Protein AF-A0A8H3XF84-F1 (afdb_monomer_lite)

Organism: Gigaspora margarita (NCBI:txid4874)

Secondary structure (DSSP, 8-state):
----PPP---HHHHHHHT--SSPPPHHHHHHHHHHHHHHHHHHHHHHHHHHHHHHHHHHHHHHHHHHHHHHHH--

Structure (mmCIF, N/CA/C/O backbone):
data_AF-A0A8H3XF84-F1
#
_entry.id   AF-A0A8H3XF84-F1
#
loop_
_atom_site.group_PDB
_atom_site.id
_atom_site.type_symbol
_atom_site.label_atom_id
_atom_site.label_alt_id
_atom_site.label_comp_id
_atom_site.label_asym_id
_atom_site.label_entity_id
_atom_site.label_seq_id
_atom_site.pdbx_PDB_ins_code
_atom_site.Cartn_x
_atom_site.Cartn_y
_atom_site.Cartn_z
_atom_site.occupancy
_atom_site.B_iso_or_equiv
_atom_site.auth_seq_id
_atom_site.auth_comp_id
_atom_site.auth_asym_id
_atom_site.auth_atom_id
_atom_site.pdbx_PDB_model_num
ATOM 1 N N . MET A 1 1 ? 36.454 -2.580 -23.379 1.00 42.44 1 MET A N 1
ATOM 2 C CA . MET A 1 1 ? 35.036 -2.217 -23.156 1.00 42.44 1 MET A CA 1
ATOM 3 C C . MET A 1 1 ? 34.326 -2.143 -24.503 1.00 42.44 1 MET A C 1
ATOM 5 O O . MET A 1 1 ? 34.616 -1.239 -25.277 1.00 42.44 1 MET A O 1
ATOM 9 N N . GLY A 1 2 ? 33.478 -3.120 -24.836 1.00 44.00 2 GLY A N 1
ATOM 10 C CA . GLY A 1 2 ? 32.736 -3.129 -26.102 1.00 44.00 2 GLY A CA 1
ATOM 11 C C . GLY A 1 2 ? 31.528 -2.195 -26.033 1.00 44.00 2 GLY A C 1
ATOM 12 O O . GLY A 1 2 ? 30.681 -2.360 -25.161 1.00 44.00 2 GLY A O 1
ATOM 13 N N . ARG A 1 3 ? 31.445 -1.204 -26.929 1.00 47.53 3 ARG A N 1
ATOM 14 C CA . ARG A 1 3 ? 30.235 -0.385 -27.090 1.00 47.53 3 ARG A CA 1
ATOM 15 C C . ARG A 1 3 ? 29.164 -1.258 -27.748 1.00 47.53 3 ARG A C 1
ATOM 17 O O . ARG A 1 3 ? 29.362 -1.694 -28.880 1.00 47.53 3 ARG A O 1
ATOM 24 N N . LEU A 1 4 ? 28.051 -1.512 -27.059 1.00 50.50 4 LEU A N 1
ATOM 25 C CA . LEU A 1 4 ? 26.858 -2.110 -27.665 1.00 50.50 4 LEU A CA 1
ATOM 26 C C . LEU A 1 4 ? 26.409 -1.212 -28.829 1.00 50.50 4 LEU A C 1
ATOM 28 O O . LEU A 1 4 ? 25.952 -0.088 -28.617 1.00 50.50 4 LEU A O 1
ATOM 32 N N . LYS A 1 5 ? 26.595 -1.679 -30.070 1.00 59.25 5 LYS A N 1
ATOM 33 C CA . LYS A 1 5 ? 26.027 -1.028 -31.256 1.00 59.25 5 LYS A CA 1
ATOM 34 C C . LYS A 1 5 ? 24.506 -1.095 -31.129 1.00 59.25 5 LYS A C 1
ATOM 36 O O . LYS A 1 5 ? 23.968 -2.182 -30.926 1.00 59.25 5 LYS A O 1
ATOM 41 N N . LYS A 1 6 ? 23.823 0.049 -31.248 1.00 63.75 6 LYS A N 1
ATOM 42 C CA . LYS A 1 6 ? 22.357 0.071 -31.333 1.00 63.75 6 LYS A CA 1
ATOM 43 C C . LYS A 1 6 ? 21.931 -0.856 -32.485 1.00 63.75 6 LYS A C 1
ATOM 45 O O . LYS A 1 6 ? 22.505 -0.724 -33.570 1.00 63.75 6 LYS A O 1
ATOM 50 N N . PRO A 1 7 ? 20.991 -1.795 -32.275 1.00 62.94 7 PRO A N 1
ATOM 51 C CA . PRO A 1 7 ? 20.480 -2.610 -33.365 1.00 62.94 7 PRO A CA 1
ATOM 52 C C . PRO A 1 7 ? 19.843 -1.682 -34.402 1.00 62.94 7 PRO A C 1
ATOM 54 O O . PRO A 1 7 ? 19.040 -0.815 -34.060 1.00 62.94 7 PRO A O 1
ATOM 57 N N . TYR A 1 8 ? 20.250 -1.820 -35.663 1.00 66.12 8 TYR A N 1
ATOM 58 C CA . TYR A 1 8 ? 19.654 -1.061 -36.755 1.00 66.12 8 TYR A CA 1
ATOM 59 C C . TYR A 1 8 ? 18.276 -1.658 -37.053 1.00 66.12 8 TYR A C 1
ATOM 61 O O . TYR A 1 8 ? 18.167 -2.694 -37.705 1.00 66.12 8 TYR A O 1
ATOM 69 N N . ILE A 1 9 ? 17.227 -1.037 -36.516 1.00 71.50 9 ILE A N 1
ATOM 70 C CA . ILE A 1 9 ? 15.834 -1.379 -36.810 1.00 71.50 9 ILE A CA 1
ATOM 71 C C . ILE A 1 9 ? 15.422 -0.556 -38.034 1.00 71.50 9 ILE A C 1
ATOM 73 O O . ILE A 1 9 ? 15.588 0.663 -38.050 1.00 71.50 9 ILE A O 1
ATOM 77 N N . SER A 1 10 ? 14.927 -1.217 -39.083 1.00 78.12 10 SER A N 1
ATOM 78 C CA . SER A 1 10 ? 14.481 -0.515 -40.293 1.00 78.12 10 SER A CA 1
ATOM 79 C C . SER A 1 10 ? 13.283 0.396 -39.995 1.00 78.12 10 SER A C 1
ATOM 81 O O . SER A 1 10 ? 12.413 0.027 -39.208 1.00 78.12 10 SER A O 1
ATOM 83 N N . LYS A 1 11 ? 13.202 1.554 -40.664 1.00 78.06 11 LYS A N 1
ATOM 84 C CA . LYS A 1 11 ? 12.066 2.488 -40.533 1.00 78.06 11 LYS A CA 1
ATOM 85 C C . LYS A 1 11 ? 10.714 1.822 -40.815 1.00 78.06 11 LYS A C 1
ATOM 87 O O . LYS A 1 11 ? 9.781 2.013 -40.052 1.00 78.06 11 LYS A O 1
ATOM 92 N N . ALA A 1 12 ? 10.649 0.960 -41.832 1.00 81.19 12 ALA A N 1
ATOM 93 C CA . ALA A 1 12 ? 9.440 0.203 -42.160 1.00 81.19 12 ALA A CA 1
ATOM 94 C C . ALA A 1 12 ? 8.981 -0.701 -41.002 1.00 81.19 12 ALA A C 1
ATOM 96 O O . ALA A 1 12 ? 7.790 -0.837 -40.747 1.00 81.19 12 ALA A O 1
ATOM 97 N N . LEU A 1 13 ? 9.926 -1.296 -40.266 1.00 80.69 13 LEU A N 1
ATOM 98 C CA . LEU A 1 13 ? 9.607 -2.118 -39.101 1.00 80.69 13 LEU A CA 1
ATOM 99 C C . LEU A 1 13 ? 9.124 -1.270 -37.915 1.00 80.69 13 LEU A C 1
ATOM 101 O O . LEU A 1 13 ? 8.243 -1.710 -37.186 1.00 80.69 13 LEU A O 1
ATOM 105 N N . ILE A 1 14 ? 9.666 -0.062 -37.737 1.00 81.94 14 ILE A N 1
ATOM 106 C CA . ILE A 1 14 ? 9.199 0.899 -36.723 1.00 81.94 14 ILE A CA 1
ATOM 107 C C . ILE A 1 14 ? 7.756 1.322 -37.021 1.00 81.94 14 ILE A C 1
ATOM 109 O O . ILE A 1 14 ? 6.923 1.268 -36.122 1.00 81.94 14 ILE A O 1
ATOM 113 N N . GLU A 1 15 ? 7.451 1.659 -38.277 1.00 81.50 15 GLU A N 1
ATOM 114 C CA . GLU A 1 15 ? 6.109 2.064 -38.718 1.00 81.50 15 GLU A CA 1
ATOM 115 C C . GLU A 1 15 ? 5.078 0.936 -38.567 1.00 81.50 15 GLU A C 1
ATOM 117 O O . GLU A 1 15 ? 4.006 1.155 -38.007 1.00 81.50 15 GLU A O 1
ATOM 122 N N . VAL A 1 16 ? 5.410 -0.287 -39.003 1.00 88.69 16 VAL A N 1
ATOM 123 C CA . VAL A 1 16 ? 4.516 -1.456 -38.880 1.00 88.69 16 VAL A CA 1
ATOM 124 C C . VAL A 1 16 ? 4.243 -1.808 -37.418 1.00 88.69 16 VAL A C 1
ATOM 126 O O . VAL A 1 16 ? 3.118 -2.158 -37.069 1.00 88.69 16 VAL A O 1
ATOM 129 N N . LEU A 1 17 ? 5.260 -1.729 -36.560 1.00 84.38 17 LEU A N 1
ATOM 130 C CA . LEU A 1 17 ? 5.142 -2.080 -35.144 1.00 84.38 17 LEU A CA 1
ATOM 131 C C . LEU A 1 17 ? 4.715 -0.902 -34.258 1.00 84.38 17 LEU A C 1
ATOM 133 O O . LEU A 1 17 ? 4.604 -1.085 -33.046 1.00 84.38 17 LEU A O 1
ATOM 137 N N . GLN A 1 18 ? 4.498 0.285 -34.838 1.00 84.56 18 GLN A N 1
ATOM 138 C CA . GLN A 1 18 ? 4.185 1.528 -34.121 1.00 84.56 18 GLN A CA 1
ATOM 139 C C . GLN A 1 18 ? 5.140 1.779 -32.945 1.00 84.56 18 GLN A C 1
ATOM 141 O O . GLN A 1 18 ? 4.736 2.205 -31.860 1.00 84.56 18 GLN A O 1
ATOM 146 N N . LEU A 1 19 ? 6.420 1.458 -33.141 1.00 80.69 19 LEU A N 1
ATOM 147 C CA . LEU A 1 19 ? 7.425 1.679 -32.112 1.00 80.69 19 LEU A CA 1
ATOM 148 C C . LEU A 1 19 ? 7.686 3.183 -31.982 1.00 80.69 19 LEU A C 1
ATOM 150 O O . LEU A 1 19 ? 7.646 3.895 -32.984 1.00 80.69 19 LEU A O 1
ATOM 154 N N . PRO A 1 20 ? 7.977 3.681 -30.769 1.00 74.12 20 PRO A N 1
ATOM 155 C CA . PRO A 1 20 ? 8.369 5.071 -30.601 1.00 74.12 20 PRO A CA 1
ATOM 156 C C . PRO A 1 20 ? 9.619 5.375 -31.437 1.00 74.12 20 PRO A C 1
ATOM 158 O O . PRO A 1 20 ? 10.556 4.571 -31.468 1.00 74.12 20 PRO A O 1
ATOM 161 N N . ASP A 1 21 ? 9.633 6.553 -32.069 1.00 70.31 21 ASP A N 1
ATOM 162 C CA . ASP A 1 21 ? 10.735 7.023 -32.924 1.00 70.31 21 ASP A CA 1
ATOM 163 C C . ASP A 1 21 ? 12.087 7.006 -32.197 1.00 70.31 21 ASP A C 1
ATOM 165 O O . ASP A 1 21 ? 13.140 6.772 -32.797 1.00 70.31 21 ASP A O 1
ATOM 169 N N . GLU A 1 22 ? 12.053 7.194 -30.877 1.00 75.62 22 GLU A N 1
ATOM 170 C CA . GLU A 1 22 ? 13.206 7.078 -30.000 1.00 75.62 22 GLU A CA 1
ATOM 171 C C . GLU A 1 22 ? 12.969 6.013 -28.930 1.00 75.62 22 GLU A C 1
ATOM 173 O O . GLU A 1 22 ? 12.029 6.078 -28.135 1.00 75.62 22 GLU A O 1
ATOM 178 N N . GLN A 1 23 ? 13.873 5.032 -28.866 1.00 79.00 23 GLN A N 1
ATOM 179 C CA . GLN A 1 23 ? 13.925 4.143 -27.712 1.00 79.00 23 GLN A CA 1
ATOM 180 C C . GLN A 1 23 ? 14.379 4.932 -26.479 1.00 79.00 23 GLN A C 1
ATOM 182 O O . GLN A 1 23 ? 15.376 5.661 -26.562 1.00 79.00 23 GLN A O 1
ATOM 187 N N . PRO A 1 24 ? 13.711 4.753 -25.326 1.00 80.81 24 PRO A N 1
ATOM 188 C CA . PRO A 1 24 ? 14.121 5.410 -24.101 1.00 80.81 24 PRO A CA 1
ATOM 189 C C . PRO A 1 24 ? 15.553 5.010 -23.748 1.00 80.81 24 PRO A C 1
ATOM 191 O O . PRO A 1 24 ? 15.967 3.854 -23.864 1.00 80.81 24 PRO A O 1
ATOM 194 N N . THR A 1 25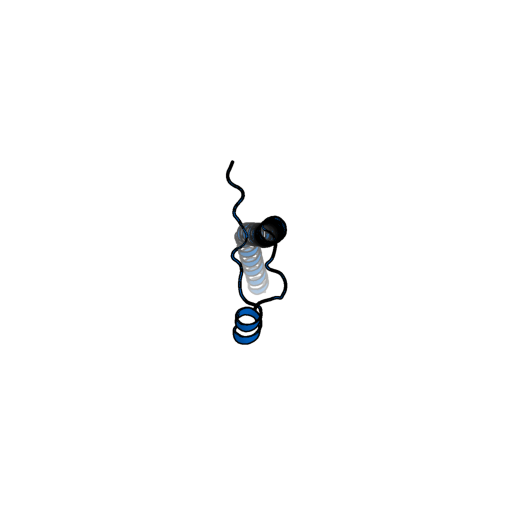 ? 16.329 5.991 -23.311 1.00 86.94 25 THR A N 1
ATOM 195 C CA . THR A 1 25 ? 17.691 5.763 -22.837 1.00 86.94 25 THR A CA 1
ATOM 196 C C . THR A 1 25 ? 17.675 4.989 -21.521 1.00 86.94 25 THR A C 1
ATOM 198 O O . THR A 1 25 ? 16.724 5.068 -20.741 1.00 86.94 25 THR A O 1
ATOM 201 N N . LEU A 1 26 ? 18.773 4.291 -21.219 1.00 88.00 26 LEU A N 1
ATOM 202 C CA . LEU A 1 26 ? 18.922 3.575 -19.949 1.00 88.00 26 LEU A CA 1
ATOM 203 C C . LEU A 1 26 ? 18.714 4.496 -18.732 1.00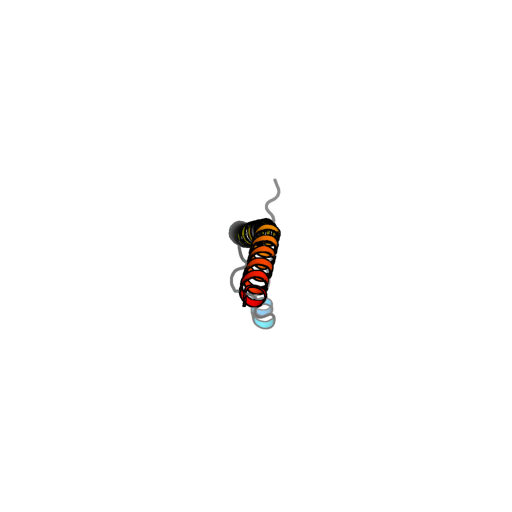 88.00 26 LEU A C 1
ATOM 205 O O . LEU A 1 26 ? 18.098 4.085 -17.755 1.00 88.00 26 LEU A O 1
ATOM 209 N N . GLY A 1 27 ? 19.159 5.756 -18.809 1.00 91.44 27 GLY A N 1
ATOM 210 C CA . GLY A 1 27 ? 18.952 6.742 -17.743 1.00 91.44 27 GLY A CA 1
ATOM 211 C C . GLY A 1 27 ? 17.479 7.099 -17.531 1.00 91.44 27 GLY A C 1
ATOM 212 O O . GLY A 1 27 ? 17.027 7.178 -16.393 1.00 91.44 27 GLY A O 1
ATOM 213 N N . GLN A 1 28 ? 16.706 7.247 -18.612 1.00 88.81 28 GLN A N 1
ATOM 214 C CA . GLN A 1 28 ? 15.259 7.483 -18.524 1.00 88.81 28 GLN A CA 1
ATOM 215 C C . GLN A 1 28 ? 14.523 6.273 -17.941 1.00 88.81 28 GLN A C 1
ATOM 217 O O . GLN A 1 28 ? 13.616 6.441 -17.126 1.00 88.81 28 GLN A O 1
ATOM 222 N N . ILE A 1 29 ? 14.930 5.058 -18.323 1.00 91.62 29 ILE A N 1
ATOM 223 C CA . ILE A 1 29 ? 14.369 3.819 -17.773 1.00 91.62 29 ILE A CA 1
ATOM 224 C C . ILE A 1 29 ? 14.658 3.736 -16.272 1.00 91.62 29 ILE A C 1
ATOM 226 O O . ILE A 1 29 ? 13.721 3.575 -15.491 1.00 91.62 29 ILE A O 1
ATOM 230 N N . ASN A 1 30 ? 15.918 3.915 -15.862 1.00 93.25 30 ASN A N 1
ATOM 231 C CA . ASN A 1 30 ? 16.316 3.863 -14.454 1.00 93.25 30 ASN A CA 1
ATOM 232 C C . ASN A 1 30 ? 15.592 4.924 -13.623 1.00 93.25 30 ASN A C 1
ATOM 234 O O . ASN A 1 30 ? 14.959 4.576 -12.631 1.00 93.25 30 ASN A O 1
ATOM 238 N N . GLY A 1 31 ? 15.570 6.183 -14.070 1.00 94.69 31 GLY A N 1
ATOM 239 C CA . GLY A 1 31 ? 14.864 7.247 -13.352 1.00 94.69 31 GLY A CA 1
ATOM 240 C C . GLY A 1 31 ? 13.352 7.002 -13.248 1.00 94.69 31 GLY A C 1
ATOM 241 O O . GLY A 1 31 ? 12.729 7.306 -12.231 1.00 94.69 31 GLY A O 1
ATOM 242 N N . GLY A 1 32 ? 12.742 6.400 -14.275 1.00 93.94 32 GLY A N 1
ATOM 243 C CA . GLY A 1 32 ? 11.336 5.992 -14.237 1.00 93.94 32 GLY A CA 1
ATOM 244 C C . GLY A 1 32 ? 11.066 4.811 -13.298 1.00 93.94 32 GLY A C 1
ATOM 245 O O . GLY A 1 32 ? 9.975 4.704 -12.736 1.00 93.94 32 GLY A O 1
ATOM 246 N N . ILE A 1 33 ? 12.030 3.906 -13.129 1.00 94.62 33 ILE A N 1
ATOM 247 C CA . ILE A 1 33 ? 11.957 2.799 -12.170 1.00 94.62 33 ILE A CA 1
ATOM 248 C C . ILE A 1 33 ? 12.116 3.332 -10.740 1.00 94.62 33 ILE A C 1
ATOM 250 O O . ILE A 1 33 ? 11.247 3.073 -9.911 1.00 94.62 33 ILE A O 1
ATOM 254 N N . GLU A 1 34 ? 13.147 4.135 -10.471 1.00 95.69 34 GLU A N 1
ATOM 255 C CA . GLU A 1 34 ? 13.410 4.745 -9.159 1.00 95.69 34 GLU A CA 1
ATOM 256 C C . GLU A 1 34 ? 12.204 5.541 -8.655 1.00 95.69 34 GLU A C 1
ATOM 258 O O . GLU A 1 34 ? 11.704 5.280 -7.563 1.00 95.69 34 GLU A O 1
ATOM 263 N N . ARG A 1 35 ? 11.643 6.426 -9.491 1.00 95.44 35 ARG A N 1
ATOM 264 C CA . ARG A 1 35 ? 10.457 7.215 -9.127 1.00 95.44 35 ARG A CA 1
ATOM 265 C C . ARG A 1 35 ? 9.258 6.335 -8.760 1.00 95.44 35 ARG A C 1
ATOM 267 O O . ARG A 1 35 ? 8.509 6.661 -7.841 1.00 95.44 35 ARG A O 1
ATOM 274 N N . ARG A 1 36 ? 9.048 5.224 -9.476 1.00 96.19 36 ARG A N 1
ATOM 275 C CA . ARG A 1 36 ? 7.958 4.282 -9.169 1.00 96.19 36 ARG A CA 1
ATOM 276 C C . ARG A 1 36 ? 8.177 3.594 -7.827 1.00 96.19 36 ARG A C 1
ATOM 278 O O . ARG A 1 36 ? 7.231 3.512 -7.046 1.00 96.19 36 ARG A O 1
ATOM 285 N N . PHE A 1 37 ? 9.406 3.171 -7.542 1.00 96.38 37 PHE A N 1
ATOM 286 C C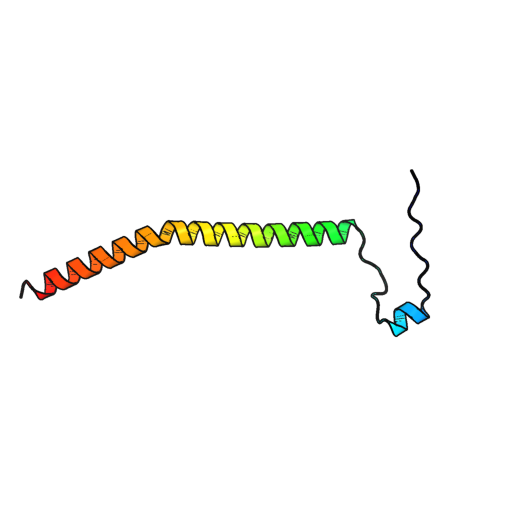A . PHE A 1 37 ? 9.760 2.601 -6.245 1.00 96.38 37 PHE A CA 1
ATOM 287 C C . PHE A 1 37 ? 9.597 3.607 -5.104 1.00 96.38 37 PHE A C 1
ATOM 289 O O . PHE A 1 37 ? 9.058 3.245 -4.064 1.00 96.38 37 PHE A O 1
ATOM 296 N N . GLU A 1 38 ? 9.980 4.871 -5.288 1.00 96.94 38 GLU A N 1
ATOM 297 C CA . GLU A 1 38 ? 9.786 5.912 -4.270 1.00 96.94 38 GLU A CA 1
ATOM 298 C C . GLU A 1 38 ? 8.309 6.121 -3.921 1.00 96.94 38 GLU A C 1
ATOM 300 O O . GLU A 1 38 ? 7.959 6.212 -2.743 1.00 96.94 38 GLU A O 1
ATOM 305 N N . ILE A 1 39 ? 7.435 6.183 -4.932 1.00 96.69 39 ILE A N 1
ATOM 306 C CA . ILE A 1 39 ? 5.987 6.330 -4.725 1.00 96.69 39 ILE A CA 1
ATOM 307 C C . ILE A 1 39 ? 5.442 5.115 -3.973 1.00 96.69 39 ILE A C 1
ATOM 309 O O . ILE A 1 39 ? 4.769 5.280 -2.957 1.00 96.69 39 ILE A O 1
ATOM 313 N N . GLN A 1 40 ? 5.778 3.904 -4.426 1.00 96.94 40 GLN A N 1
ATOM 314 C CA . GLN A 1 40 ? 5.348 2.670 -3.768 1.00 96.94 40 GLN A CA 1
ATOM 315 C C . GLN A 1 40 ? 5.829 2.607 -2.316 1.00 96.94 40 GLN A C 1
ATOM 317 O O . GLN A 1 40 ? 5.049 2.271 -1.430 1.00 96.94 40 GLN A O 1
ATOM 322 N N . LEU A 1 41 ? 7.077 2.995 -2.048 1.00 97.75 41 LEU A N 1
ATOM 323 C CA . LEU A 1 41 ? 7.636 3.001 -0.700 1.00 97.75 41 LEU A CA 1
ATOM 324 C C . LEU A 1 41 ? 6.907 3.986 0.221 1.00 97.75 41 LEU A C 1
ATOM 326 O O . LEU A 1 41 ? 6.655 3.665 1.381 1.00 97.75 41 LEU A O 1
ATOM 330 N N . ARG A 1 42 ? 6.536 5.172 -0.278 1.00 97.44 42 ARG A N 1
ATOM 331 C CA . ARG A 1 42 ? 5.721 6.131 0.489 1.00 97.44 42 ARG A CA 1
ATOM 332 C C . ARG A 1 42 ? 4.349 5.555 0.818 1.00 97.44 42 ARG A C 1
ATOM 334 O O . ARG A 1 42 ? 3.945 5.600 1.974 1.00 97.44 42 ARG A O 1
ATOM 341 N N . THR A 1 43 ? 3.672 4.962 -0.165 1.00 97.81 43 THR A N 1
ATOM 342 C CA . THR A 1 43 ? 2.370 4.319 0.051 1.00 97.81 43 THR A CA 1
ATOM 343 C C . THR A 1 43 ? 2.460 3.188 1.075 1.00 97.81 43 THR A C 1
ATOM 345 O O . THR A 1 43 ? 1.597 3.084 1.942 1.00 97.81 43 THR A O 1
ATOM 348 N N . LEU A 1 44 ? 3.518 2.372 1.033 1.00 98.19 44 LEU A N 1
ATOM 349 C CA . LEU A 1 44 ? 3.725 1.304 2.013 1.00 98.19 44 LEU A CA 1
ATOM 350 C C . LEU A 1 44 ? 3.922 1.848 3.433 1.00 98.19 44 LEU A C 1
ATOM 352 O O . LEU A 1 44 ? 3.303 1.327 4.353 1.00 98.19 44 LEU A O 1
ATOM 356 N N . LYS A 1 45 ? 4.688 2.933 3.608 1.00 97.88 45 LYS A N 1
ATOM 357 C CA . LYS A 1 45 ? 4.851 3.593 4.918 1.00 97.88 45 LYS A CA 1
ATOM 358 C C . LYS A 1 45 ? 3.536 4.142 5.472 1.00 97.88 45 LYS A C 1
ATOM 360 O O . LYS A 1 45 ? 3.286 4.071 6.669 1.00 97.88 45 LYS A O 1
ATOM 365 N N . GLU A 1 46 ? 2.683 4.697 4.613 1.00 98.00 46 GLU A N 1
ATOM 366 C CA . GLU A 1 46 ? 1.359 5.165 5.037 1.00 98.00 46 GLU A CA 1
ATOM 367 C C . GLU A 1 46 ? 0.445 4.009 5.457 1.00 98.00 46 GLU A C 1
ATOM 369 O O . GLU A 1 46 ? -0.313 4.144 6.418 1.00 98.00 46 GLU A O 1
ATOM 374 N N . ILE A 1 47 ? 0.510 2.875 4.754 1.00 98.19 47 ILE A N 1
ATOM 375 C CA . ILE A 1 47 ? -0.231 1.662 5.117 1.00 98.19 47 ILE A CA 1
ATOM 376 C C . ILE A 1 47 ? 0.271 1.113 6.454 1.00 98.19 47 ILE A C 1
ATOM 378 O O . ILE A 1 47 ? -0.548 0.809 7.315 1.00 98.19 47 ILE A O 1
ATOM 382 N N . GLU A 1 48 ? 1.587 1.024 6.639 1.00 98.19 48 GLU A N 1
ATOM 383 C CA . GLU A 1 48 ? 2.220 0.575 7.883 1.00 98.19 48 GLU A CA 1
ATOM 384 C C . GLU A 1 48 ? 1.746 1.412 9.074 1.00 98.19 48 GLU A C 1
ATOM 386 O O . GLU A 1 48 ? 1.184 0.861 10.018 1.00 98.19 48 GLU A O 1
ATOM 391 N N . LYS A 1 49 ? 1.810 2.745 8.966 1.00 97.75 49 LYS A N 1
ATOM 392 C CA . LYS A 1 49 ? 1.294 3.650 10.001 1.00 97.75 49 LYS A CA 1
ATOM 393 C C . LYS A 1 49 ? -0.189 3.409 10.305 1.00 97.75 49 LYS A C 1
ATOM 395 O O . LYS A 1 49 ? -0.590 3.333 11.459 1.00 97.75 49 LYS A O 1
ATOM 400 N N . LYS A 1 50 ? -1.030 3.257 9.276 1.00 97.38 50 LYS A N 1
ATOM 401 C CA . LYS A 1 50 ? -2.462 2.978 9.482 1.00 97.38 50 LYS A CA 1
ATOM 402 C C . LYS A 1 50 ? -2.697 1.638 10.181 1.00 97.38 50 LYS A C 1
ATOM 404 O O . LYS A 1 50 ? -3.663 1.513 10.928 1.00 97.38 50 LYS A O 1
ATOM 409 N N . ILE A 1 51 ? -1.853 0.638 9.929 1.00 98.12 51 ILE A N 1
ATOM 410 C CA . ILE A 1 51 ? -1.914 -0.655 10.618 1.00 98.12 51 ILE A CA 1
ATOM 411 C C . ILE A 1 51 ? -1.524 -0.499 12.091 1.00 98.12 51 ILE A C 1
ATOM 413 O O . ILE A 1 51 ? -2.178 -1.101 12.940 1.00 98.12 51 ILE A O 1
ATOM 417 N N . GLU A 1 52 ? -0.525 0.326 12.401 1.00 96.94 52 GLU A N 1
ATOM 418 C CA . GLU A 1 52 ? -0.138 0.658 13.779 1.00 96.94 52 GLU A CA 1
ATOM 419 C C . GLU A 1 52 ? -1.232 1.431 14.533 1.00 96.94 52 GLU A C 1
ATOM 421 O O . GLU A 1 52 ? -1.447 1.182 15.718 1.00 96.94 52 GLU A O 1
ATOM 426 N N . ASP A 1 53 ? -1.973 2.307 13.848 1.00 97.81 53 ASP A N 1
ATOM 427 C CA . ASP A 1 53 ? -3.062 3.098 14.441 1.00 97.81 53 ASP A CA 1
ATOM 428 C C . ASP A 1 53 ? -4.347 2.266 14.688 1.00 97.81 53 ASP A C 1
ATOM 430 O O . ASP A 1 53 ? -5.181 2.610 15.531 1.00 97.81 53 ASP A O 1
ATOM 434 N N . LEU A 1 54 ? -4.540 1.148 13.972 1.00 97.94 54 LEU A N 1
ATOM 435 C CA . LEU A 1 54 ? -5.764 0.331 14.043 1.00 97.94 54 LEU A CA 1
ATOM 436 C C . LEU A 1 54 ? -6.074 -0.245 15.442 1.00 97.94 54 LEU A C 1
ATOM 438 O O . LEU A 1 54 ? -7.247 -0.229 15.829 1.00 97.94 54 LEU A O 1
ATOM 442 N N . PRO A 1 55 ? -5.108 -0.803 16.201 1.00 97.44 55 PRO A N 1
ATOM 443 C CA . PRO A 1 55 ? -5.334 -1.264 17.570 1.00 97.44 55 PRO A CA 1
ATOM 444 C C . PRO A 1 55 ? -5.825 -0.164 18.513 1.00 97.44 55 PRO A C 1
ATOM 446 O O . PRO A 1 55 ? -6.739 -0.422 19.293 1.00 97.44 55 PRO A O 1
ATOM 449 N N . ILE A 1 56 ? -5.270 1.047 18.400 1.00 96.75 56 ILE A N 1
ATOM 450 C CA . ILE A 1 56 ? -5.664 2.200 19.223 1.00 96.75 56 ILE A CA 1
ATOM 451 C C . ILE A 1 56 ? -7.122 2.547 18.925 1.00 96.75 56 ILE A C 1
ATOM 453 O O . ILE A 1 56 ? -7.960 2.549 19.820 1.00 96.75 56 ILE A O 1
ATOM 457 N N . LEU A 1 57 ? -7.464 2.681 17.641 1.00 97.31 57 LEU A N 1
ATOM 458 C CA . LEU A 1 57 ? -8.837 2.963 17.226 1.00 97.31 57 LEU A CA 1
ATOM 459 C C . LEU A 1 57 ? -9.829 1.882 17.694 1.00 97.31 57 LEU A C 1
ATOM 461 O O . LEU A 1 57 ? -10.965 2.182 18.061 1.00 97.31 57 LEU A O 1
ATOM 465 N N . LYS A 1 58 ? -9.422 0.606 17.690 1.00 97.31 58 LYS A N 1
ATOM 466 C CA 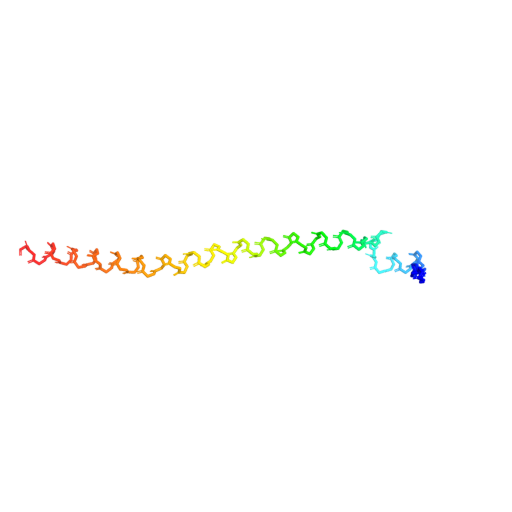. LYS A 1 58 ? -10.248 -0.492 18.220 1.00 97.31 58 LYS A CA 1
ATOM 467 C C . LYS A 1 58 ? -10.491 -0.357 19.723 1.00 97.31 58 LYS A C 1
ATOM 469 O O . LYS A 1 58 ? -11.593 -0.683 20.166 1.00 97.31 58 LYS A O 1
ATOM 474 N N . GLN A 1 59 ? -9.488 0.080 20.481 1.00 97.69 59 GLN A N 1
ATOM 475 C CA . GLN A 1 59 ? -9.614 0.319 21.913 1.00 97.69 59 GLN A CA 1
ATOM 476 C C . GLN A 1 59 ? -10.558 1.495 22.188 1.00 97.69 59 GLN A C 1
ATOM 478 O O . GLN A 1 59 ? -11.533 1.308 22.913 1.00 97.69 59 GLN A O 1
ATOM 483 N N . ASP A 1 60 ? -10.364 2.631 21.519 1.00 97.88 60 ASP A N 1
ATOM 484 C CA . ASP A 1 60 ? -11.212 3.821 21.677 1.00 97.88 60 ASP A CA 1
ATOM 485 C C . ASP A 1 60 ? -12.693 3.504 21.398 1.00 97.88 60 ASP A C 1
ATOM 487 O O . ASP A 1 60 ? -13.594 3.899 22.139 1.00 97.88 60 ASP A O 1
ATOM 491 N N . ILE A 1 61 ? -12.968 2.719 20.347 1.00 98.12 61 ILE A N 1
ATOM 492 C CA . ILE A 1 61 ? -14.331 2.275 20.016 1.00 98.12 61 ILE A CA 1
ATOM 493 C C . ILE A 1 61 ? -14.917 1.386 21.119 1.00 98.12 61 ILE A C 1
ATOM 495 O O . ILE A 1 61 ? -16.124 1.434 21.367 1.00 98.12 61 ILE A O 1
ATOM 499 N N . LYS A 1 62 ? -14.101 0.534 21.748 1.00 97.62 62 LYS A N 1
ATOM 500 C CA . LYS A 1 62 ? -14.551 -0.338 22.837 1.00 97.62 62 LYS A CA 1
ATOM 501 C C . LYS A 1 62 ? -14.915 0.487 24.074 1.00 97.62 62 LYS A C 1
ATOM 503 O O . LYS A 1 62 ? -16.013 0.313 24.593 1.00 97.62 62 LYS A O 1
ATOM 508 N N . GLU A 1 63 ? -14.046 1.406 24.481 1.00 97.38 63 GLU A N 1
ATOM 509 C CA . GLU A 1 63 ? -14.267 2.287 25.636 1.00 97.38 63 GLU A CA 1
ATOM 510 C C . GLU A 1 63 ? -15.499 3.181 25.439 1.00 97.38 63 GLU A C 1
ATOM 512 O O . GLU A 1 63 ? -16.322 3.344 26.343 1.00 97.38 63 GLU A O 1
ATOM 517 N N . LEU A 1 64 ? -15.694 3.699 24.221 1.00 97.38 64 LEU A N 1
ATOM 518 C CA . LEU A 1 64 ? -16.872 4.494 23.886 1.00 97.38 64 LEU A CA 1
ATOM 519 C C . LEU A 1 64 ? -18.166 3.673 23.984 1.00 97.38 64 LEU A C 1
ATOM 521 O O . LEU A 1 64 ? -19.182 4.177 24.458 1.00 97.38 64 LEU A O 1
ATOM 525 N N . LYS A 1 65 ? -18.145 2.407 23.546 1.00 97.06 65 LYS A N 1
ATOM 526 C CA . LYS A 1 65 ? -19.302 1.508 23.667 1.00 97.06 65 LYS A CA 1
ATOM 527 C C . LYS A 1 65 ? -19.649 1.227 25.124 1.00 97.06 65 LYS A C 1
ATOM 529 O O . LYS A 1 65 ? -20.825 1.295 25.461 1.0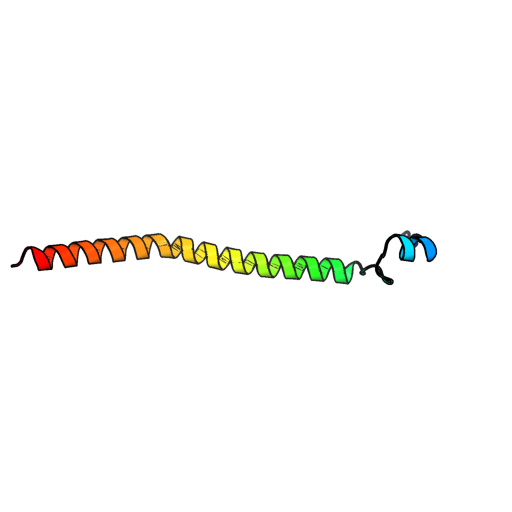0 97.06 65 LYS A O 1
ATOM 534 N N . GLU A 1 66 ? -18.653 0.939 25.958 1.00 96.19 66 GLU A N 1
ATOM 535 C CA . GLU A 1 66 ? -18.852 0.726 27.398 1.00 96.19 66 GLU A CA 1
ATOM 536 C C . GLU A 1 66 ? -19.452 1.980 28.049 1.00 96.19 66 GLU A C 1
ATOM 538 O O . GLU A 1 66 ? -20.513 1.901 28.662 1.00 96.19 66 GLU A O 1
ATOM 543 N N . SER A 1 67 ? -18.883 3.158 27.771 1.00 96.00 67 SER A N 1
ATOM 544 C CA . SER A 1 67 ? -19.398 4.440 28.279 1.00 96.00 67 SER A CA 1
ATOM 545 C C . SER A 1 67 ? -20.854 4.707 27.870 1.00 96.00 67 SER A C 1
ATOM 547 O O . SER A 1 67 ? -21.639 5.253 28.643 1.00 96.00 67 SER A O 1
ATOM 549 N N . ILE A 1 68 ? -21.243 4.335 26.644 1.00 96.25 68 ILE A N 1
ATOM 550 C CA . ILE A 1 68 ? -22.627 4.475 26.169 1.00 96.25 68 ILE A CA 1
ATOM 551 C C . ILE A 1 68 ? -23.569 3.521 26.912 1.00 96.25 68 ILE A C 1
ATOM 553 O O . ILE A 1 68 ? -24.692 3.916 27.227 1.00 96.25 68 ILE A O 1
ATOM 557 N N . GLU A 1 69 ? -23.154 2.280 27.167 1.00 95.19 69 GLU A N 1
ATOM 558 C CA . GLU A 1 69 ? -23.970 1.323 27.920 1.00 95.19 69 GLU A CA 1
ATOM 559 C C . GLU A 1 69 ? -24.141 1.760 29.378 1.00 95.19 69 GLU A C 1
ATOM 561 O O . GLU A 1 69 ? -25.273 1.787 29.860 1.00 95.19 69 GLU A O 1
ATOM 566 N N . ASP A 1 70 ? -23.078 2.237 30.030 1.00 94.94 70 ASP A N 1
ATOM 567 C CA . ASP A 1 70 ? -23.144 2.763 31.399 1.00 94.94 70 ASP A CA 1
ATOM 568 C C . ASP A 1 70 ? -24.147 3.922 31.521 1.00 94.94 70 ASP A C 1
ATOM 570 O O . ASP A 1 70 ? -24.900 4.020 32.494 1.00 94.94 70 ASP A O 1
ATOM 574 N N . LEU A 1 71 ? -24.216 4.799 30.514 1.00 94.38 71 LEU A N 1
ATOM 575 C CA . LEU A 1 71 ? -25.195 5.890 30.470 1.00 94.38 71 LEU A CA 1
ATOM 576 C C . LEU A 1 71 ? -26.636 5.402 30.264 1.00 94.38 71 LEU A C 1
ATOM 578 O O . LEU A 1 71 ? -27.573 6.069 30.702 1.00 94.38 71 LEU A O 1
ATOM 582 N N . LYS A 1 72 ? -26.839 4.261 29.595 1.00 91.31 72 LYS A N 1
ATOM 583 C CA . LYS A 1 72 ? -28.174 3.670 29.411 1.00 91.31 72 LYS A CA 1
ATOM 584 C C . LYS A 1 72 ? -28.671 2.974 30.671 1.00 91.31 72 LYS A C 1
ATOM 586 O O . LYS A 1 72 ? -29.868 3.028 30.938 1.00 91.31 72 LYS A O 1
ATOM 591 N N . THR A 1 73 ? -27.784 2.304 31.404 1.00 86.44 73 THR A N 1
ATOM 592 C CA . THR A 1 73 ? -28.139 1.524 32.598 1.00 86.44 73 THR A CA 1
ATOM 593 C C . THR A 1 73 ? -28.241 2.368 33.865 1.00 86.44 73 THR A C 1
ATOM 595 O O . THR A 1 73 ? -28.875 1.933 34.818 1.00 86.44 73 THR A O 1
ATOM 598 N N . ASN A 1 74 ? -27.673 3.578 33.886 1.00 68.12 74 ASN A N 1
ATOM 599 C CA . ASN A 1 74 ? -27.831 4.548 34.980 1.00 68.12 74 ASN A CA 1
ATOM 600 C C . ASN A 1 74 ? -29.131 5.380 34.877 1.00 68.12 74 ASN A C 1
ATOM 602 O O . ASN A 1 74 ? -29.158 6.549 35.270 1.00 68.12 74 ASN A O 1
ATOM 606 N N . LYS A 1 75 ? -30.202 4.790 34.332 1.00 55.66 75 LYS A N 1
ATOM 607 C CA . LYS A 1 75 ? -31.531 5.399 34.206 1.00 55.66 75 LYS A CA 1
ATOM 608 C C . LYS A 1 75 ? -32.555 4.713 35.096 1.00 55.66 75 LYS A C 1
ATOM 610 O O . LYS A 1 75 ? -32.512 3.467 35.175 1.00 55.66 75 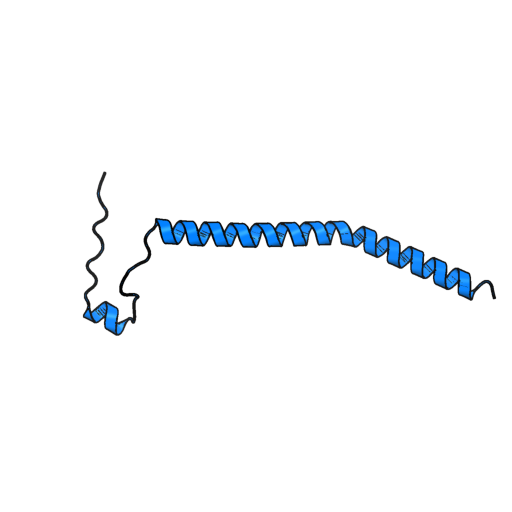LYS A O 1
#

pLDDT: mean 86.95, std 14.52, range [42.44, 98.19]

Sequence (75 aa):
MGRLKKPYISKALIEVLQLPDEQPTLGQINGGIERRFEIQLRTLKEIEKKIEDLPILKQDIKELKESIEDLKTNK

Foldseek 3Di:
DDDPDDPDDDPVNCVVVVPPPDDDDPVRVVVVVVVVVVVVVVVVVVVVVVVVCVVVVVVVVVVVVVVVVVVVVVD

Radius of gyration: 28.85 Å; chains: 1; bounding box: 67×11×77 Å